Protein AF-A0A812SXD2-F1 (afdb_monomer)

InterPro domains:
  IPR020936 tRNA uridine(34) hydroxylase [PTHR43268] (45-146)
  IPR040503 tRNA uridine(34) hydroxylase, N-terminal [PF17773] (49-145)

pLDDT: mean 88.41, std 16.86, range [32.97, 98.62]

Sequence (146 aa):
MVAGWDVSLEESMRGMLPKMARSIAGKKLPPVPAGLARVTDEKGKPPTSIMLFYQYVEPAWTAKQHRRALSFVHDLGRKHGVTGRGRCSAEGLNCTLTGTAEGVRAFAQGLRDWDSLFDDTDFKITDGLDHHKKFKSLTIQKKEEL

Foldseek 3Di:
DDDDPPDPVVNVPPDDDVVPPDFQQLHQDDDDDPCQQVDADPVRHGWKKKKWWDAFDPPFADPVVQVVQLVQLQVLCVVLVKAFEWEGASGGITTIIMDHPVSLSSSLVSVCVVPVSSSRMGIDMDTDHHPVPHHPHHYYDYDNDD

Nearest PDB structures (foldseek):
  1yrx-assembly1_B  TM=7.649E-01  e=2.482E-03  Cereibacter sphaeroides 2.4.1
  8i98-assembly1_E  TM=7.287E-01  e=1.701E-03  Thermosynechococcus vestitus BP-1
  1x0p-assembly1_I  TM=7.270E-01  e=2.643E-03  Thermosynechococcus vestitus BP-1
  2kb2-assembly1_A  TM=5.975E-01  e=2.055E-03  Klebsiella pneumoniae subsp. pneumoniae MGH 78578
  2iyg-assembly1_B  TM=6.549E-01  e=1.749E-02  Cereibacter sphaeroides

Mean predicted aligned error: 6.84 Å

Radius of gyration: 16.68 Å; Cα contacts (8 Å, |Δi|>4): 247; chains: 1; bounding box: 38×24×62 Å

Organism: NCBI:txid1628268

Solvent-accessible surface area (backbone atoms only — not comparable to full-atom values): 8344 Å² total; per-residue (Å²): 139,89,87,87,86,85,71,60,74,74,64,67,68,71,64,88,58,69,93,73,71,63,85,37,44,78,48,77,77,81,77,72,67,85,68,52,92,76,44,54,53,99,84,69,42,54,43,20,18,41,38,37,41,62,40,81,40,85,78,57,42,51,76,68,52,33,52,50,48,54,51,48,54,53,53,41,24,61,75,35,62,32,16,22,44,32,31,35,18,38,48,32,43,32,38,46,35,20,17,43,58,65,22,48,49,51,39,54,48,52,44,28,77,71,40,67,76,43,36,63,31,44,71,48,71,48,71,77,38,60,48,86,76,45,48,92,52,67,45,73,40,83,39,86,59,113

Secondary structure (DSSP, 8-state):
------S-TTGGGSS--GGG----TTSPPPPPPTTGGG---TTSPPPEEEEEEEEE-SSPPPHHHHHHHHHHHHHHHHHTT-EEEEEEETTEEEEEEEE-HHHHHHHHHHHHHH-GGGGS---EEEEEE-GGGS-SSEEEEE-S--

Structure (mmCIF, N/CA/C/O backbone):
data_AF-A0A812SXD2-F1
#
_entry.id   AF-A0A812SXD2-F1
#
loop_
_atom_site.group_PDB
_atom_site.id
_atom_site.type_symbol
_atom_site.label_atom_id
_atom_site.label_alt_id
_atom_site.label_comp_id
_atom_site.label_asym_id
_atom_site.label_entity_id
_atom_site.label_seq_id
_atom_site.pdbx_PDB_ins_code
_atom_site.Cartn_x
_atom_site.Cartn_y
_atom_site.Cartn_z
_atom_site.occupancy
_atom_site.B_iso_or_equiv
_atom_site.auth_seq_id
_atom_site.auth_comp_id
_atom_site.auth_asym_id
_atom_site.auth_atom_id
_atom_site.pdbx_PDB_model_num
ATOM 1 N N . MET A 1 1 ? -0.013 -6.915 -43.513 1.00 32.97 1 MET A N 1
ATOM 2 C CA . MET A 1 1 ? 0.218 -5.468 -43.328 1.00 32.97 1 MET A CA 1
ATOM 3 C C . MET A 1 1 ? -0.137 -5.135 -41.893 1.00 32.97 1 MET A C 1
ATOM 5 O O . MET A 1 1 ? -1.310 -5.128 -41.552 1.00 32.97 1 MET A O 1
ATOM 9 N N . VAL A 1 2 ? 0.877 -5.021 -41.037 1.00 36.81 2 VAL A N 1
ATOM 10 C CA . VAL A 1 2 ? 0.731 -4.735 -39.605 1.00 36.81 2 VAL A CA 1
ATOM 11 C C . VAL A 1 2 ? 1.231 -3.310 -39.419 1.00 36.81 2 VAL A C 1
ATOM 13 O O . VAL A 1 2 ? 2.423 -3.071 -39.574 1.00 36.81 2 VAL A O 1
ATOM 16 N N . ALA A 1 3 ? 0.334 -2.362 -39.173 1.00 38.50 3 ALA A N 1
ATOM 17 C CA . ALA A 1 3 ? 0.707 -0.991 -38.849 1.00 38.50 3 ALA A CA 1
ATOM 18 C C . ALA A 1 3 ? -0.348 -0.417 -37.904 1.00 38.50 3 ALA A C 1
ATOM 20 O O . ALA A 1 3 ? -1.491 -0.184 -38.281 1.00 38.50 3 ALA A O 1
ATOM 21 N N . GLY A 1 4 ? 0.048 -0.284 -36.645 1.00 36.09 4 GLY A N 1
ATOM 22 C CA . GLY A 1 4 ? -0.762 0.238 -35.549 1.00 36.09 4 GLY A CA 1
ATOM 23 C C . GLY A 1 4 ? 0.055 0.308 -34.262 1.00 36.09 4 GLY A C 1
ATOM 24 O O . GLY A 1 4 ? -0.459 0.030 -33.187 1.00 36.09 4 GLY A O 1
ATOM 25 N N . TRP A 1 5 ? 1.353 0.583 -34.395 1.00 41.88 5 TRP A N 1
ATOM 26 C CA . TRP A 1 5 ? 2.243 0.951 -33.301 1.00 41.88 5 TRP A CA 1
ATOM 27 C C . TRP A 1 5 ? 2.645 2.389 -33.585 1.00 41.88 5 TRP A C 1
ATOM 29 O O . TRP A 1 5 ? 3.598 2.618 -34.320 1.00 41.88 5 TRP A O 1
ATOM 39 N N . ASP A 1 6 ? 1.851 3.338 -33.098 1.00 50.59 6 ASP A N 1
ATOM 40 C CA . ASP A 1 6 ? 2.142 4.759 -33.281 1.00 50.59 6 ASP A CA 1
ATOM 41 C C . ASP A 1 6 ? 1.727 5.567 -32.050 1.00 50.59 6 ASP A C 1
ATOM 43 O O . ASP A 1 6 ? 0.769 6.331 -32.056 1.00 50.59 6 ASP A O 1
ATOM 47 N N . VAL A 1 7 ? 2.416 5.282 -30.945 1.00 44.94 7 VAL A N 1
ATOM 48 C CA . VAL A 1 7 ? 2.880 6.288 -29.983 1.00 44.94 7 VAL A CA 1
ATOM 49 C C . VAL A 1 7 ? 4.193 5.722 -29.459 1.00 44.94 7 VAL A C 1
ATOM 51 O O . VAL A 1 7 ? 4.206 4.627 -28.887 1.00 44.94 7 VAL A O 1
ATOM 54 N N . SER A 1 8 ? 5.307 6.401 -29.715 1.00 47.97 8 SER A N 1
ATOM 55 C CA . SER A 1 8 ? 6.609 5.954 -29.230 1.00 47.97 8 SER A CA 1
ATOM 56 C C . SER A 1 8 ? 6.541 5.818 -27.705 1.00 47.97 8 SER A C 1
ATOM 58 O O . SER A 1 8 ? 6.032 6.687 -26.993 1.00 47.97 8 SER A O 1
ATOM 60 N N . LEU A 1 9 ? 7.023 4.693 -27.177 1.00 49.34 9 LEU A N 1
ATOM 61 C CA . LEU A 1 9 ? 7.132 4.471 -25.730 1.00 49.34 9 LEU A CA 1
ATOM 62 C C . LEU A 1 9 ? 7.861 5.639 -25.036 1.00 49.34 9 LEU A C 1
ATOM 64 O O . LEU A 1 9 ? 7.551 5.954 -23.890 1.00 49.34 9 LEU A O 1
ATOM 68 N N . GLU A 1 10 ? 8.740 6.332 -25.761 1.00 41.53 10 GLU A N 1
ATOM 69 C CA . GLU A 1 10 ? 9.451 7.536 -25.332 1.00 41.53 10 GLU A CA 1
ATOM 70 C C . GLU A 1 10 ? 8.530 8.747 -25.081 1.00 41.53 10 GLU A C 1
ATOM 72 O O . GLU A 1 10 ? 8.712 9.449 -24.086 1.00 41.53 10 GLU A O 1
ATOM 77 N N . GLU A 1 11 ? 7.489 8.978 -25.892 1.00 46.12 11 GLU A N 1
ATOM 78 C CA . GLU A 1 11 ? 6.503 10.041 -25.626 1.00 46.12 11 GLU A CA 1
ATOM 79 C C . GLU A 1 11 ? 5.595 9.709 -24.435 1.00 46.12 11 GLU A C 1
ATOM 81 O O . GLU A 1 11 ? 5.186 10.606 -23.694 1.00 46.12 11 GLU A O 1
ATOM 86 N N . SER A 1 12 ? 5.338 8.421 -24.179 1.00 50.50 12 SER A N 1
ATOM 87 C CA . SER A 1 12 ? 4.545 7.972 -23.023 1.00 50.50 12 SER A CA 1
ATOM 88 C C . SER A 1 12 ? 5.226 8.223 -21.670 1.00 50.50 12 SER A C 1
ATOM 90 O O . SER A 1 12 ? 4.568 8.186 -20.631 1.00 50.50 12 SER A O 1
ATOM 92 N N . MET A 1 13 ? 6.527 8.538 -21.677 1.00 49.44 13 MET A N 1
ATOM 93 C CA . MET A 1 13 ? 7.299 8.887 -20.483 1.00 49.44 13 MET A CA 1
ATOM 94 C C . MET A 1 13 ? 7.255 10.390 -20.149 1.00 49.44 13 MET A C 1
ATOM 96 O O . MET A 1 13 ? 7.758 10.801 -19.099 1.00 49.44 13 MET A O 1
ATOM 100 N N . ARG A 1 14 ? 6.618 11.233 -20.981 1.00 47.62 14 ARG A N 1
ATOM 101 C CA . ARG A 1 14 ? 6.388 12.663 -20.700 1.00 47.62 14 ARG A CA 1
ATOM 102 C C . ARG A 1 14 ? 5.097 12.884 -19.899 1.00 47.62 14 ARG A C 1
ATOM 104 O O . ARG A 1 14 ? 4.102 13.397 -20.398 1.00 47.62 14 ARG A O 1
ATOM 111 N N . GLY A 1 15 ? 5.149 12.573 -18.607 1.00 58.50 15 GLY A N 1
ATOM 112 C CA . GLY A 1 15 ? 4.161 13.041 -17.626 1.00 58.50 15 GLY A CA 1
ATOM 113 C C . GLY A 1 15 ? 2.817 12.295 -17.596 1.00 58.50 15 GLY A C 1
ATOM 114 O O . GLY A 1 15 ? 2.624 11.257 -18.220 1.00 58.50 15 GLY A O 1
ATOM 115 N N . MET A 1 16 ? 1.888 12.805 -16.776 1.00 55.28 16 MET A N 1
ATOM 116 C CA . MET A 1 16 ? 0.579 12.185 -16.532 1.00 55.28 16 MET A CA 1
ATOM 117 C C . MET A 1 16 ? -0.331 12.330 -17.759 1.00 55.28 16 MET A C 1
ATOM 119 O O . MET A 1 16 ? -0.604 13.446 -18.189 1.00 55.28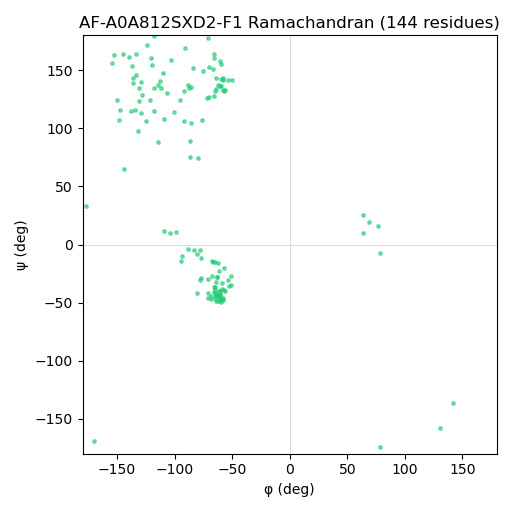 16 MET A O 1
ATOM 123 N N . LEU A 1 17 ? -0.872 11.218 -18.268 1.00 61.94 17 LEU A N 1
ATOM 124 C CA . LEU A 1 17 ? -1.911 11.207 -19.304 1.00 61.94 17 LEU A CA 1
ATOM 125 C C . LEU A 1 17 ? -3.310 11.193 -18.650 1.00 61.94 17 LEU A C 1
ATOM 127 O O . LEU A 1 17 ? -3.731 10.136 -18.174 1.00 61.94 17 LEU A O 1
ATOM 131 N N . PRO A 1 18 ? -4.086 12.299 -18.654 1.00 57.28 18 PRO A N 1
ATOM 132 C CA . PRO A 1 18 ? -5.342 12.389 -17.895 1.00 57.28 18 PRO A CA 1
ATOM 133 C C . PRO A 1 18 ? -6.383 11.328 -18.275 1.00 57.28 18 PRO A C 1
ATOM 135 O O . PRO A 1 18 ? -7.090 10.811 -17.418 1.00 57.28 18 PRO A O 1
ATOM 138 N N . LYS A 1 19 ? -6.432 10.919 -19.551 1.00 60.97 19 LYS A N 1
ATOM 139 C CA . LYS A 1 19 ? -7.335 9.856 -20.039 1.00 60.97 19 LYS A CA 1
ATOM 140 C C . LYS A 1 19 ? -7.102 8.486 -19.380 1.00 60.97 19 LYS A C 1
ATOM 142 O O . LYS A 1 19 ? -8.013 7.653 -19.378 1.00 60.97 19 LYS A O 1
ATOM 147 N N . MET A 1 20 ? -5.898 8.276 -18.843 1.00 65.06 20 MET A N 1
ATOM 148 C CA . MET A 1 20 ? -5.467 7.065 -18.141 1.00 65.06 20 MET A CA 1
ATOM 149 C C . MET A 1 20 ? -5.642 7.178 -16.620 1.00 65.06 20 MET A C 1
ATOM 151 O O . MET A 1 20 ? -5.625 6.160 -15.935 1.00 65.06 20 MET A O 1
ATOM 155 N N . ALA A 1 21 ? -5.863 8.386 -16.088 1.00 66.25 21 ALA A N 1
ATOM 156 C CA . ALA A 1 21 ? -6.153 8.625 -14.678 1.00 66.25 21 ALA A CA 1
ATOM 157 C C . ALA A 1 21 ? -7.633 8.322 -14.387 1.00 66.25 21 ALA A C 1
ATOM 159 O O . ALA A 1 21 ? -8.465 9.217 -14.254 1.00 66.25 21 ALA A O 1
ATOM 160 N N . ARG A 1 22 ? -7.980 7.033 -14.348 1.00 73.38 22 ARG A N 1
ATOM 161 C CA . ARG A 1 22 ? -9.334 6.559 -14.044 1.00 73.38 22 ARG A CA 1
ATOM 162 C C . ARG A 1 22 ? -9.344 5.852 -12.703 1.00 73.38 22 ARG A C 1
ATOM 164 O O . ARG A 1 22 ? -8.505 4.988 -12.475 1.00 73.38 22 ARG A O 1
ATOM 171 N N . SER A 1 23 ? -10.340 6.169 -11.879 1.00 83.94 23 SER A N 1
ATOM 172 C CA . SER A 1 23 ? -10.529 5.462 -10.616 1.00 83.94 23 SER A CA 1
ATOM 173 C C . SER A 1 23 ? -10.824 3.978 -10.848 1.00 83.94 23 SER A C 1
ATOM 175 O O . SER A 1 23 ? -11.632 3.615 -11.724 1.00 83.94 23 SER A O 1
ATOM 177 N N . ILE A 1 24 ? -10.181 3.143 -10.035 1.00 88.00 24 ILE A N 1
ATOM 178 C CA . ILE A 1 24 ? -10.324 1.683 -10.022 1.00 88.00 24 ILE A CA 1
ATOM 179 C C . ILE A 1 24 ? -11.064 1.148 -8.782 1.00 88.00 24 ILE A C 1
ATOM 181 O O . ILE A 1 24 ? -11.074 -0.066 -8.553 1.00 88.00 24 ILE A O 1
ATOM 185 N N . ALA A 1 25 ? -11.694 2.031 -8.003 1.00 89.38 25 ALA A N 1
ATOM 186 C CA . ALA A 1 25 ? -12.619 1.652 -6.937 1.00 89.38 25 ALA A CA 1
ATOM 187 C C . ALA A 1 25 ? -13.757 0.784 -7.507 1.00 89.38 25 ALA A C 1
ATOM 189 O O . ALA A 1 25 ? -14.297 1.084 -8.579 1.00 89.38 25 ALA A O 1
ATOM 190 N N . GLY A 1 26 ? -14.058 -0.334 -6.846 1.00 89.94 26 GLY A N 1
ATOM 191 C CA . GLY A 1 26 ? -15.057 -1.324 -7.261 1.00 89.94 26 GLY A CA 1
ATOM 192 C C . GLY A 1 26 ? -14.753 -2.041 -8.585 1.00 89.94 26 GLY A C 1
ATOM 193 O O . GLY A 1 26 ? -15.615 -2.723 -9.138 1.00 89.94 26 GLY A O 1
ATOM 194 N N . LYS A 1 27 ? -13.549 -1.880 -9.148 1.00 92.62 27 LYS A N 1
ATOM 195 C CA . LYS A 1 27 ? -13.153 -2.452 -10.446 1.00 92.62 27 LYS A CA 1
ATOM 196 C C . LYS A 1 27 ? -11.959 -3.377 -10.290 1.00 92.62 27 LYS A C 1
ATOM 198 O O . LYS A 1 27 ? -11.191 -3.274 -9.339 1.00 92.62 27 LYS A O 1
ATOM 203 N N . LYS A 1 28 ? -11.748 -4.251 -11.276 1.00 93.75 28 LYS A N 1
ATOM 204 C CA . LYS A 1 28 ? -10.523 -5.059 -11.358 1.00 93.75 28 LYS A CA 1
ATOM 205 C C . LYS A 1 28 ? -9.290 -4.154 -11.404 1.00 93.75 28 LYS A C 1
ATOM 207 O O . LYS A 1 28 ? -9.307 -3.119 -12.072 1.00 93.75 28 LYS A O 1
ATOM 212 N N . LEU A 1 29 ? -8.221 -4.579 -10.731 1.00 93.88 29 LEU A N 1
ATOM 213 C CA . LEU A 1 29 ? -6.912 -3.942 -10.856 1.00 93.88 29 LEU A CA 1
ATOM 214 C C . LEU A 1 29 ? -6.466 -3.966 -12.330 1.00 93.88 29 LEU A C 1
ATOM 216 O O . LEU A 1 29 ? -6.731 -4.953 -13.027 1.00 93.88 29 LEU A O 1
ATOM 220 N N . PRO A 1 30 ? -5.794 -2.911 -12.824 1.00 91.75 30 PRO A N 1
ATOM 221 C CA . PRO A 1 30 ? -5.278 -2.905 -14.186 1.00 91.75 30 PRO A CA 1
ATOM 222 C C . PRO A 1 30 ? -4.286 -4.065 -14.363 1.00 91.75 30 PRO A C 1
ATOM 224 O O . PRO A 1 30 ? -3.521 -4.350 -13.437 1.00 91.75 30 PRO A O 1
ATOM 227 N N . PRO A 1 31 ? -4.253 -4.745 -15.521 1.00 93.50 31 PRO A N 1
ATOM 228 C CA . PRO A 1 31 ? -3.286 -5.813 -15.755 1.00 93.50 31 PRO A CA 1
ATOM 229 C C . PRO A 1 31 ? -1.856 -5.259 -15.788 1.00 93.50 31 PRO A C 1
ATOM 231 O O . PRO A 1 31 ? -1.642 -4.052 -15.928 1.00 93.50 31 PRO A O 1
ATOM 234 N N . VAL A 1 32 ? -0.864 -6.140 -15.655 1.00 92.88 32 VAL A N 1
ATOM 235 C CA . VAL A 1 32 ? 0.540 -5.782 -15.909 1.00 92.88 32 VAL A CA 1
ATOM 236 C C . VAL A 1 32 ? 0.697 -5.423 -17.394 1.00 92.88 32 VAL A C 1
ATOM 238 O O . VAL A 1 32 ? 0.196 -6.174 -18.238 1.00 92.88 32 VAL A O 1
ATOM 241 N N . PRO A 1 33 ? 1.373 -4.312 -17.747 1.00 91.00 33 PRO A N 1
ATOM 242 C CA . PRO A 1 33 ? 1.619 -3.965 -19.141 1.00 91.00 33 PRO A CA 1
ATOM 243 C C . PRO A 1 33 ? 2.374 -5.073 -19.883 1.00 91.00 33 PRO A C 1
ATOM 245 O O . PRO A 1 33 ? 3.379 -5.604 -19.403 1.00 91.00 33 PRO A O 1
ATOM 248 N N . ALA A 1 34 ? 1.895 -5.420 -21.077 1.00 89.44 34 ALA A N 1
ATOM 249 C CA . ALA A 1 34 ? 2.507 -6.462 -21.890 1.00 89.44 34 ALA A CA 1
ATOM 250 C C . ALA A 1 34 ? 3.960 -6.105 -22.242 1.00 89.44 34 ALA A C 1
ATOM 252 O O . ALA A 1 34 ? 4.267 -4.976 -22.612 1.00 89.44 34 ALA A O 1
ATOM 253 N N . GLY A 1 35 ? 4.862 -7.082 -22.130 1.00 86.94 35 GLY A N 1
ATOM 254 C CA . GLY A 1 35 ? 6.277 -6.902 -22.464 1.00 86.94 35 GLY A CA 1
ATOM 255 C C . GLY A 1 35 ? 7.113 -6.181 -21.402 1.00 86.94 35 GLY A C 1
ATOM 256 O O . GLY A 1 35 ? 8.333 -6.209 -21.518 1.00 86.94 35 GLY A O 1
ATOM 257 N N . LEU A 1 36 ? 6.512 -5.634 -20.338 1.00 86.69 36 LEU A N 1
ATOM 258 C CA . LEU A 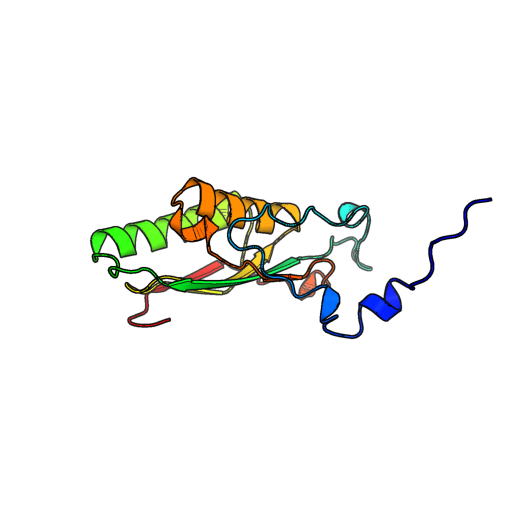1 36 ? 7.240 -4.922 -19.280 1.00 86.69 36 LEU A CA 1
ATOM 259 C C . LEU A 1 36 ? 8.324 -5.786 -18.618 1.00 86.69 36 LEU A C 1
ATOM 261 O O . LEU A 1 36 ? 9.430 -5.316 -18.379 1.00 86.69 36 LEU A O 1
ATOM 265 N N . ALA A 1 37 ? 8.037 -7.071 -18.395 1.00 77.75 37 ALA A N 1
ATOM 266 C CA . ALA A 1 37 ? 8.989 -8.025 -17.823 1.00 77.75 37 ALA A CA 1
ATOM 267 C C . ALA A 1 37 ? 10.221 -8.297 -18.713 1.00 77.75 37 ALA A C 1
ATOM 269 O O . ALA A 1 37 ? 11.193 -8.880 -18.243 1.00 77.75 37 ALA A O 1
ATOM 270 N N . ARG A 1 38 ? 10.180 -7.911 -19.997 1.00 85.19 38 ARG A N 1
ATOM 271 C CA . ARG A 1 38 ? 11.297 -8.062 -20.946 1.00 85.19 38 ARG A CA 1
ATOM 272 C C . ARG A 1 38 ? 12.181 -6.818 -21.020 1.00 85.19 38 ARG A C 1
ATOM 274 O O . ARG A 1 38 ? 13.222 -6.865 -21.664 1.00 85.19 38 ARG A O 1
ATOM 281 N N . VAL A 1 39 ? 11.758 -5.715 -20.405 1.00 87.81 39 VAL A N 1
ATOM 282 C CA . VAL A 1 39 ? 12.515 -4.465 -20.360 1.00 87.81 39 VAL A CA 1
ATOM 283 C C . VAL A 1 39 ? 13.484 -4.526 -19.184 1.00 87.81 39 VAL A C 1
ATOM 285 O O . VAL A 1 39 ? 13.106 -4.918 -18.081 1.00 87.81 39 VAL A O 1
ATOM 288 N N . THR A 1 40 ? 14.728 -4.116 -19.407 1.00 91.31 40 THR A N 1
ATOM 289 C CA . THR A 1 40 ? 15.722 -3.924 -18.348 1.00 91.31 40 THR A CA 1
ATOM 290 C C . THR A 1 40 ? 16.500 -2.640 -18.582 1.00 91.31 40 THR A C 1
ATOM 292 O O . THR A 1 40 ? 16.647 -2.210 -19.724 1.00 91.31 40 THR A O 1
ATOM 295 N N . ASP A 1 41 ? 17.028 -2.050 -17.512 1.00 86.69 41 ASP A N 1
ATOM 296 C CA . ASP A 1 41 ? 18.015 -0.977 -17.630 1.00 86.69 41 ASP A CA 1
ATOM 297 C C . ASP A 1 41 ? 19.378 -1.499 -18.136 1.00 86.69 41 ASP A C 1
ATOM 299 O O . ASP A 1 41 ? 19.581 -2.702 -18.329 1.00 86.69 41 ASP A O 1
ATOM 303 N N . GLU A 1 42 ? 20.340 -0.591 -18.316 1.00 88.12 42 GLU A N 1
ATOM 304 C CA . GLU A 1 42 ? 21.716 -0.892 -18.753 1.00 88.12 42 GLU A CA 1
ATOM 305 C C . GLU A 1 42 ? 22.451 -1.896 -17.845 1.00 88.12 42 GLU A C 1
ATOM 307 O O . GLU A 1 42 ? 23.430 -2.517 -18.254 1.00 88.12 42 GLU A O 1
ATOM 312 N N . LYS A 1 43 ? 21.991 -2.069 -16.599 1.00 89.69 43 LYS A N 1
ATOM 313 C CA . LYS A 1 43 ? 22.553 -2.994 -15.604 1.00 89.69 43 LYS A CA 1
ATOM 314 C C . LYS A 1 43 ? 21.770 -4.307 -15.530 1.00 89.69 43 LYS A C 1
ATOM 316 O O . LYS A 1 43 ? 21.970 -5.084 -14.591 1.00 89.69 43 LYS A O 1
ATOM 321 N N . GLY A 1 44 ? 20.863 -4.549 -16.477 1.00 91.50 44 GLY A N 1
ATOM 322 C CA . GLY A 1 44 ? 20.023 -5.741 -16.528 1.00 91.50 44 GLY A CA 1
ATOM 323 C C . GLY A 1 44 ? 18.981 -5.800 -15.409 1.00 91.50 44 GLY A C 1
ATOM 324 O O . GLY A 1 44 ? 18.499 -6.884 -15.079 1.00 91.50 44 GLY A O 1
ATOM 325 N N . LYS A 1 45 ? 18.649 -4.673 -14.764 1.00 90.94 45 LYS A N 1
ATOM 326 C CA . LYS A 1 45 ? 17.627 -4.644 -13.713 1.00 90.94 45 LYS A CA 1
ATOM 327 C C . LYS A 1 45 ? 16.244 -4.414 -14.314 1.00 90.94 45 LYS A C 1
ATOM 329 O O . LYS A 1 45 ? 16.097 -3.548 -15.175 1.00 90.94 45 LYS A O 1
ATOM 334 N N . PRO A 1 46 ? 15.214 -5.139 -13.843 1.00 91.25 46 PRO A N 1
ATOM 335 C CA . PRO A 1 46 ? 13.857 -4.924 -14.317 1.00 91.25 46 PRO A CA 1
ATOM 336 C C . PRO A 1 46 ? 13.314 -3.578 -13.810 1.00 91.25 46 PRO A C 1
ATOM 338 O O . PRO A 1 46 ? 13.709 -3.130 -12.719 1.00 91.25 46 PRO A O 1
ATOM 341 N N . PRO A 1 47 ? 12.375 -2.960 -14.547 1.00 93.00 47 PRO A N 1
ATOM 342 C CA . PRO A 1 47 ? 11.690 -1.757 -14.105 1.00 93.00 47 PRO A CA 1
ATOM 343 C C . PRO A 1 47 ? 10.929 -2.005 -12.800 1.00 93.00 47 PRO A C 1
ATOM 345 O O . PRO A 1 47 ? 10.523 -3.124 -12.475 1.00 93.00 47 PRO A O 1
ATOM 348 N N . THR A 1 48 ? 10.710 -0.933 -12.048 1.00 95.75 48 THR A N 1
ATOM 349 C CA . THR A 1 48 ? 9.855 -0.937 -10.862 1.00 95.75 48 THR A CA 1
ATOM 350 C C . THR A 1 48 ? 8.510 -0.298 -11.182 1.00 95.75 48 THR A C 1
ATOM 352 O O . THR A 1 48 ? 8.354 0.479 -12.121 1.00 95.75 48 THR A O 1
ATOM 355 N N . SER A 1 49 ? 7.515 -0.619 -10.369 1.00 96.62 49 SER A N 1
ATOM 356 C CA . SER A 1 49 ? 6.237 0.087 -10.321 1.00 96.62 49 SER A CA 1
ATOM 357 C C . SER A 1 49 ? 6.145 0.860 -9.016 1.00 96.62 49 SER A C 1
ATOM 359 O O . SER A 1 49 ? 6.696 0.419 -8.002 1.00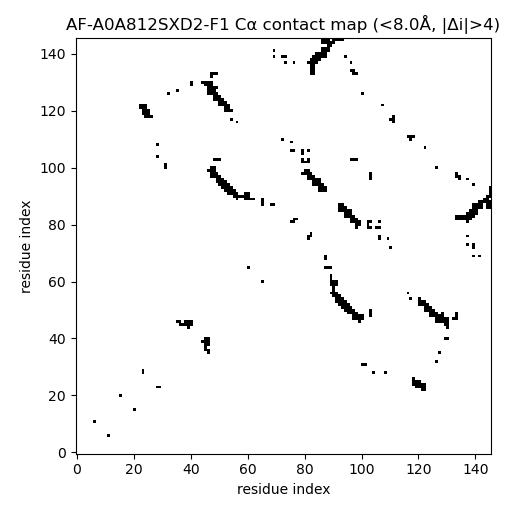 96.62 49 SER A O 1
ATOM 361 N N . ILE A 1 50 ? 5.465 2.002 -9.040 1.00 97.62 50 ILE A N 1
ATOM 362 C CA . ILE A 1 50 ? 5.075 2.757 -7.848 1.00 97.62 50 ILE A CA 1
ATOM 363 C C . ILE A 1 50 ? 3.555 2.711 -7.714 1.00 97.62 50 ILE A C 1
ATOM 365 O O . ILE A 1 50 ? 2.837 2.782 -8.707 1.00 97.62 50 ILE A O 1
ATOM 369 N N . MET A 1 51 ? 3.073 2.581 -6.486 1.00 97.94 51 MET A N 1
ATOM 370 C CA . MET A 1 51 ? 1.663 2.577 -6.138 1.00 97.94 51 MET A CA 1
ATOM 371 C C . MET A 1 51 ? 1.407 3.594 -5.034 1.00 97.94 51 MET A C 1
ATOM 373 O O . MET A 1 51 ? 2.073 3.568 -3.999 1.00 97.94 51 MET A O 1
ATOM 377 N N . LEU A 1 52 ? 0.431 4.467 -5.249 1.00 97.44 52 LEU A N 1
ATOM 378 C CA . LEU A 1 52 ? -0.035 5.439 -4.270 1.00 97.44 52 LEU A CA 1
ATOM 379 C C . LEU A 1 52 ? -1.497 5.154 -3.947 1.00 97.44 52 LEU A C 1
ATOM 381 O O . LEU A 1 52 ? -2.294 4.949 -4.862 1.00 97.44 52 LEU A O 1
ATOM 385 N N . PHE A 1 53 ? -1.854 5.160 -2.667 1.00 98.06 53 PHE A N 1
ATOM 386 C CA . PHE A 1 53 ? -3.249 5.052 -2.256 1.00 98.06 53 PHE A CA 1
ATOM 387 C C . PHE A 1 53 ? -3.498 5.678 -0.887 1.00 98.06 53 PHE A C 1
ATOM 389 O O . PHE A 1 53 ? -2.599 5.767 -0.047 1.00 98.06 53 PHE A O 1
ATOM 396 N N . TYR A 1 54 ? -4.754 6.061 -0.690 1.00 97.06 54 TYR A N 1
ATOM 397 C CA . TYR A 1 54 ? -5.324 6.520 0.566 1.00 97.06 54 TYR A CA 1
ATOM 398 C C . TYR A 1 54 ? -6.618 5.739 0.777 1.00 97.06 54 TYR A C 1
ATOM 400 O O . TYR A 1 54 ? -7.400 5.607 -0.163 1.00 97.06 54 TYR A O 1
ATOM 408 N N . GLN A 1 55 ? -6.839 5.229 1.983 1.00 97.56 55 GLN A N 1
ATOM 409 C CA . GLN A 1 55 ? -8.089 4.592 2.371 1.00 97.56 55 GLN A CA 1
ATOM 410 C C . GLN A 1 55 ? -8.448 5.047 3.776 1.00 97.56 55 GLN A C 1
ATOM 412 O O . GLN A 1 55 ? -7.732 4.726 4.724 1.00 97.56 55 GLN A O 1
ATOM 417 N N . TYR A 1 56 ? -9.558 5.769 3.883 1.00 97.00 56 TYR A N 1
ATOM 418 C CA . TYR A 1 56 ? -10.166 6.090 5.166 1.00 97.00 56 TYR A CA 1
ATOM 419 C C . TYR A 1 56 ? -11.055 4.936 5.638 1.00 97.00 56 TYR A C 1
ATOM 421 O O . TYR A 1 56 ? -11.598 4.182 4.829 1.00 97.00 56 TYR A O 1
ATOM 429 N N . VAL A 1 57 ? -11.201 4.803 6.947 1.00 96.56 57 VAL A N 1
ATOM 430 C CA . VAL A 1 57 ? -12.014 3.787 7.612 1.00 96.56 57 VAL A CA 1
ATOM 431 C C . VAL A 1 57 ? -13.049 4.505 8.470 1.00 96.56 57 VAL A C 1
ATOM 433 O O . VAL A 1 57 ? -12.680 5.285 9.346 1.00 96.56 57 VAL A O 1
ATOM 436 N N . GLU A 1 58 ? -14.328 4.202 8.249 1.00 93.25 58 GLU A N 1
ATOM 437 C CA . GLU A 1 58 ? -15.441 4.686 9.068 1.00 93.25 58 GLU A CA 1
ATOM 438 C C . GLU A 1 58 ? -16.345 3.500 9.462 1.00 93.25 58 GLU A C 1
ATOM 440 O O . GLU A 1 58 ? -16.820 2.788 8.572 1.00 93.25 58 GLU A O 1
ATOM 445 N N . PRO A 1 59 ? -16.584 3.254 10.766 1.00 95.06 59 PRO A N 1
ATOM 446 C CA . PRO A 1 59 ? -15.988 3.934 11.921 1.00 95.06 59 PRO A CA 1
ATOM 447 C C . PRO A 1 59 ? -14.489 3.670 12.060 1.00 95.06 59 PRO A C 1
ATOM 449 O O . PRO A 1 59 ? -13.999 2.602 11.686 1.00 95.06 59 PRO A O 1
ATOM 452 N N . ALA A 1 60 ? -13.771 4.633 12.646 1.00 97.12 60 ALA A N 1
ATOM 453 C CA . ALA A 1 60 ? -12.342 4.507 12.915 1.00 97.12 60 ALA A CA 1
ATOM 454 C C . ALA A 1 60 ? -12.013 3.189 13.638 1.00 97.12 60 ALA A C 1
ATOM 456 O O . ALA A 1 60 ? -12.733 2.729 14.532 1.00 97.12 60 ALA A O 1
ATOM 457 N N . TRP A 1 61 ? -10.887 2.580 13.272 1.00 97.62 61 TRP A N 1
ATOM 458 C CA . TRP A 1 61 ? -10.434 1.342 13.884 1.00 97.62 61 TRP A CA 1
ATOM 459 C C . TRP A 1 61 ? -10.213 1.505 15.387 1.00 97.62 61 TRP A C 1
ATOM 461 O O . TRP A 1 61 ? -9.533 2.415 15.861 1.00 97.62 61 TRP A O 1
ATOM 471 N N . THR A 1 62 ? -10.665 0.515 16.152 1.00 97.44 62 THR A N 1
ATOM 472 C CA . THR A 1 62 ? -10.221 0.339 17.538 1.00 97.44 62 THR A CA 1
ATOM 473 C C . THR A 1 62 ? -8.705 0.119 17.589 1.00 97.44 62 THR A C 1
ATOM 475 O O . THR A 1 62 ? -8.099 -0.399 16.648 1.00 97.44 62 THR A O 1
ATOM 478 N N . ALA A 1 63 ? -8.073 0.378 18.737 1.00 96.06 63 ALA A N 1
ATOM 479 C CA . ALA A 1 63 ? -6.636 0.133 18.919 1.00 96.06 63 ALA A CA 1
ATOM 480 C C . ALA A 1 63 ? -6.203 -1.310 18.566 1.00 96.06 63 ALA A C 1
ATOM 482 O O . ALA A 1 63 ? -5.078 -1.540 18.115 1.00 96.06 63 ALA A O 1
ATOM 483 N N . LYS A 1 64 ? -7.091 -2.300 18.752 1.00 96.94 64 LYS A N 1
ATOM 484 C CA . LYS A 1 64 ? -6.839 -3.696 18.364 1.00 96.94 64 LYS A CA 1
ATOM 485 C C . LYS A 1 64 ? -6.858 -3.874 16.843 1.00 96.94 64 LYS A C 1
ATOM 487 O O . LYS A 1 64 ? -5.954 -4.522 16.316 1.00 96.94 64 LYS A O 1
ATOM 492 N N . GLN A 1 65 ? -7.851 -3.312 16.153 1.00 97.56 65 GLN A N 1
ATOM 493 C CA . GLN A 1 65 ? -7.935 -3.342 14.688 1.00 97.56 65 GLN A CA 1
ATOM 494 C C . GLN A 1 65 ? -6.761 -2.594 14.054 1.00 97.56 65 GLN A C 1
ATOM 496 O O . GLN A 1 65 ? -6.110 -3.150 13.178 1.00 97.56 65 GLN A O 1
ATOM 501 N N . HIS A 1 66 ? -6.403 -1.417 14.573 1.00 97.00 66 HIS A N 1
ATOM 502 C CA . HIS A 1 66 ? -5.258 -0.635 14.102 1.00 97.00 66 HIS A CA 1
ATOM 503 C C . HIS A 1 66 ? -3.941 -1.417 14.180 1.00 97.00 66 HIS A C 1
ATOM 505 O O . HIS A 1 66 ? -3.204 -1.498 13.198 1.00 97.00 66 HIS A O 1
ATOM 511 N N . ARG A 1 67 ? -3.653 -2.077 15.314 1.00 96.62 67 ARG A N 1
ATOM 512 C CA . ARG A 1 67 ? -2.465 -2.947 15.424 1.00 96.62 67 ARG A CA 1
ATOM 513 C C . ARG A 1 67 ? -2.496 -4.108 14.430 1.00 96.62 67 ARG A C 1
ATOM 515 O O . ARG A 1 67 ? -1.455 -4.441 13.866 1.00 96.62 67 ARG A O 1
ATOM 522 N N . ARG A 1 68 ? -3.667 -4.723 14.221 1.00 97.69 68 ARG A N 1
ATOM 523 C CA . ARG A 1 68 ? -3.840 -5.811 13.246 1.00 97.69 68 ARG A CA 1
ATOM 524 C C . ARG A 1 68 ? -3.584 -5.314 11.825 1.00 97.69 68 ARG A C 1
ATOM 526 O O . ARG A 1 68 ? -2.853 -5.980 11.102 1.00 97.69 68 ARG A O 1
ATOM 533 N N . ALA A 1 69 ? -4.119 -4.150 11.465 1.00 97.56 69 ALA A N 1
ATOM 534 C CA . ALA A 1 69 ? -3.900 -3.512 10.173 1.00 97.56 69 ALA A CA 1
ATOM 535 C C . ALA A 1 69 ? -2.415 -3.227 9.938 1.00 97.56 69 ALA A C 1
ATOM 537 O O . ALA A 1 69 ? -1.859 -3.647 8.928 1.00 97.56 69 ALA A O 1
ATOM 538 N N . LEU A 1 70 ? -1.740 -2.605 10.909 1.00 97.31 70 LEU A N 1
ATOM 539 C CA . LEU A 1 70 ? -0.313 -2.310 10.809 1.00 97.31 70 LEU A CA 1
ATOM 540 C C . LEU A 1 70 ? 0.518 -3.584 10.595 1.00 97.31 70 LEU A C 1
ATOM 542 O O . LEU A 1 70 ? 1.374 -3.604 9.712 1.00 97.31 70 LEU A O 1
ATOM 546 N N . SER A 1 71 ? 0.260 -4.649 11.365 1.00 97.81 71 SER A N 1
ATOM 547 C CA . SER A 1 71 ? 0.954 -5.933 11.175 1.00 97.81 71 SER A CA 1
ATOM 548 C C . SER A 1 71 ? 0.672 -6.524 9.798 1.00 97.81 71 SER A C 1
ATOM 550 O O . SER A 1 71 ? 1.609 -6.883 9.090 1.00 97.81 71 SER A O 1
ATOM 552 N N . PHE A 1 72 ? -0.602 -6.568 9.401 1.00 98.38 72 PHE A N 1
ATOM 553 C CA . PHE A 1 72 ? -1.031 -7.151 8.136 1.00 98.38 72 PHE A CA 1
ATOM 554 C C . PHE A 1 72 ? -0.376 -6.463 6.936 1.00 98.38 72 PHE A C 1
ATOM 556 O O . PHE A 1 72 ? 0.181 -7.134 6.073 1.00 98.38 72 PHE A O 1
ATOM 563 N N . VAL A 1 73 ? -0.363 -5.129 6.905 1.00 97.88 73 VAL A N 1
ATOM 564 C CA . VAL A 1 73 ? 0.263 -4.349 5.824 1.00 97.88 73 VAL A CA 1
ATOM 565 C C . VAL A 1 73 ? 1.767 -4.636 5.736 1.00 97.88 73 VAL A C 1
ATOM 567 O O . VAL A 1 73 ? 2.314 -4.774 4.640 1.00 97.88 73 VAL A O 1
ATOM 570 N N . HIS A 1 74 ? 2.444 -4.767 6.881 1.00 98.19 74 HIS A N 1
ATOM 571 C CA . HIS A 1 74 ? 3.859 -5.143 6.936 1.00 98.19 74 HIS A CA 1
ATOM 572 C C . HIS A 1 74 ? 4.107 -6.565 6.414 1.00 98.19 74 HIS A C 1
ATOM 574 O O . HIS A 1 74 ? 5.023 -6.773 5.616 1.00 98.19 74 HIS A O 1
ATOM 580 N N . ASP A 1 75 ? 3.297 -7.536 6.839 1.00 98.44 75 ASP A N 1
ATOM 581 C CA . ASP A 1 75 ? 3.370 -8.929 6.384 1.00 98.44 75 ASP A CA 1
ATOM 582 C C . ASP A 1 75 ? 3.112 -9.048 4.880 1.00 98.44 75 ASP A C 1
ATOM 584 O O . ASP A 1 75 ? 3.867 -9.708 4.163 1.00 98.44 75 ASP A O 1
ATOM 588 N N . LEU A 1 76 ? 2.091 -8.351 4.384 1.00 98.50 76 LEU A N 1
ATOM 589 C CA . LEU A 1 76 ? 1.718 -8.342 2.977 1.00 98.50 76 LEU A CA 1
ATOM 590 C C . LEU A 1 76 ? 2.808 -7.711 2.107 1.00 98.50 76 LEU A C 1
ATOM 592 O O . LEU A 1 76 ? 3.153 -8.244 1.050 1.00 98.50 76 LEU A O 1
ATOM 596 N N . GLY A 1 77 ? 3.407 -6.614 2.579 1.00 98.31 77 GLY A N 1
ATOM 597 C CA . GLY A 1 77 ? 4.534 -5.978 1.908 1.00 98.31 77 GLY A CA 1
ATOM 598 C C . GLY A 1 77 ? 5.736 -6.915 1.784 1.00 98.31 77 GLY A C 1
ATOM 599 O O . GLY A 1 77 ? 6.279 -7.074 0.691 1.00 98.31 77 GLY A O 1
ATOM 600 N N . ARG A 1 78 ? 6.097 -7.619 2.868 1.00 98.12 78 ARG A N 1
ATOM 601 C CA . ARG A 1 78 ? 7.150 -8.650 2.839 1.00 98.12 78 ARG A CA 1
ATOM 602 C C . ARG A 1 78 ? 6.815 -9.787 1.876 1.00 98.12 78 ARG A C 1
ATOM 604 O O . ARG A 1 78 ? 7.656 -10.140 1.053 1.00 98.12 78 ARG A O 1
ATOM 611 N N . LYS A 1 79 ? 5.593 -10.322 1.948 1.00 98.50 79 LYS A N 1
ATOM 612 C CA . LYS A 1 79 ? 5.121 -11.440 1.117 1.00 98.50 79 LYS A CA 1
ATOM 613 C C . LYS A 1 79 ? 5.259 -11.155 -0.380 1.00 98.50 79 LYS A C 1
ATOM 615 O O . LYS A 1 79 ? 5.636 -12.048 -1.131 1.00 98.50 79 LYS A O 1
ATOM 620 N N . HIS A 1 80 ? 4.974 -9.926 -0.807 1.00 98.50 80 HIS A N 1
ATOM 621 C CA . HIS A 1 80 ? 4.975 -9.542 -2.223 1.00 98.50 80 HIS A CA 1
ATOM 622 C C . HIS A 1 80 ? 6.203 -8.725 -2.653 1.00 98.50 80 HIS A C 1
ATOM 624 O O . HIS A 1 80 ? 6.232 -8.192 -3.761 1.00 98.50 80 HIS A O 1
ATOM 630 N N . GLY A 1 81 ? 7.227 -8.614 -1.798 1.00 97.81 81 GLY A N 1
ATOM 631 C CA . GLY A 1 81 ? 8.451 -7.867 -2.109 1.00 97.81 81 GLY A CA 1
ATOM 632 C C . GLY A 1 81 ? 8.221 -6.366 -2.327 1.00 97.81 81 GLY A C 1
ATOM 633 O O . GLY A 1 81 ? 8.995 -5.714 -3.037 1.00 97.81 81 GLY A O 1
ATOM 634 N N . VAL A 1 82 ? 7.155 -5.823 -1.734 1.00 98.50 82 VAL A N 1
ATOM 635 C CA . VAL A 1 82 ? 6.780 -4.413 -1.809 1.00 98.50 82 VAL A CA 1
ATOM 636 C C . VAL A 1 82 ? 7.489 -3.631 -0.703 1.00 98.50 82 VAL A C 1
ATOM 638 O O . VAL A 1 82 ? 7.560 -4.026 0.458 1.00 98.50 82 VAL A O 1
ATOM 641 N N . THR A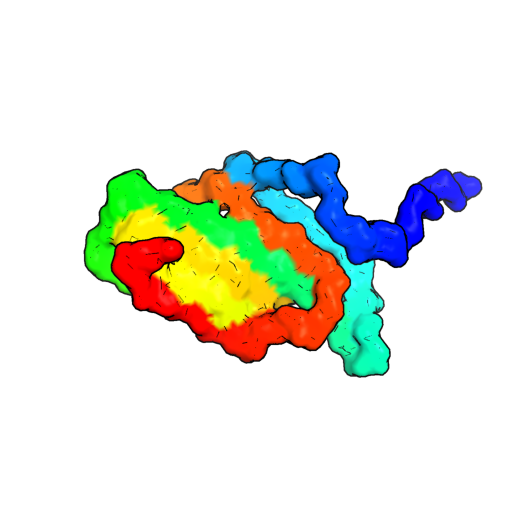 1 83 ? 8.033 -2.490 -1.095 1.00 98.62 83 THR A N 1
ATOM 642 C CA . THR A 1 83 ? 8.819 -1.557 -0.278 1.00 98.62 83 THR A CA 1
ATOM 643 C C . THR A 1 83 ? 8.170 -0.182 -0.334 1.00 98.62 83 THR A C 1
ATOM 645 O O . THR A 1 83 ? 7.249 0.024 -1.114 1.00 98.62 83 THR A O 1
ATOM 648 N N . GLY A 1 84 ? 8.620 0.776 0.467 1.00 98.12 84 GLY A N 1
ATOM 649 C CA . GLY A 1 84 ? 8.114 2.143 0.428 1.00 98.12 84 GLY A CA 1
ATOM 650 C C . GLY A 1 84 ? 7.747 2.682 1.790 1.00 98.12 84 GLY A C 1
ATOM 651 O O . GLY A 1 84 ? 8.269 2.247 2.814 1.00 98.12 84 GLY A O 1
ATOM 652 N N . ARG A 1 85 ? 6.888 3.694 1.790 1.00 98.12 85 ARG A N 1
ATOM 653 C CA . ARG A 1 85 ? 6.546 4.468 2.978 1.00 98.12 85 ARG A CA 1
ATOM 654 C C . ARG A 1 85 ? 5.040 4.541 3.117 1.00 98.12 85 ARG A C 1
ATOM 656 O O . ARG A 1 85 ? 4.343 4.745 2.128 1.00 98.12 85 ARG A O 1
ATOM 663 N N . GLY A 1 86 ? 4.553 4.426 4.340 1.00 97.56 86 GLY A N 1
ATOM 664 C CA . GLY A 1 86 ? 3.147 4.639 4.626 1.00 97.56 86 GLY A CA 1
ATOM 665 C C . GLY A 1 86 ? 2.900 5.099 6.048 1.00 97.56 86 GLY A C 1
ATOM 666 O O . GLY A 1 86 ? 3.762 4.984 6.924 1.00 97.56 86 GLY A O 1
ATOM 667 N N . ARG A 1 87 ? 1.706 5.629 6.259 1.00 98.25 87 ARG A N 1
ATOM 668 C CA . ARG A 1 87 ? 1.139 5.987 7.550 1.00 98.25 87 ARG A CA 1
ATOM 669 C C . ARG A 1 87 ? -0.051 5.078 7.797 1.00 98.25 87 ARG A C 1
ATOM 671 O O . ARG A 1 87 ? -0.833 4.802 6.890 1.00 98.25 87 ARG A O 1
ATOM 678 N N . CYS A 1 88 ? -0.142 4.596 9.024 1.00 98.06 88 CYS A N 1
ATOM 679 C CA . CYS A 1 88 ? -1.267 3.827 9.510 1.00 98.06 88 CYS A CA 1
ATOM 680 C C . CYS A 1 88 ? -1.722 4.466 10.814 1.00 98.06 88 CYS A C 1
ATOM 682 O O . CYS A 1 88 ? -0.996 4.436 11.814 1.00 98.06 88 CYS A O 1
ATOM 684 N N . SER A 1 89 ? -2.916 5.033 10.796 1.00 97.12 89 SER A N 1
ATOM 685 C CA . SER A 1 89 ? -3.604 5.607 11.951 1.00 97.12 89 SER A CA 1
ATOM 686 C C . SER A 1 89 ? -4.910 4.846 12.190 1.00 97.12 89 SER A C 1
ATOM 688 O O . SER A 1 89 ? -5.222 3.890 11.475 1.00 97.12 89 SER A O 1
ATOM 690 N N . ALA A 1 90 ? -5.664 5.228 13.221 1.00 96.56 90 ALA A N 1
ATOM 691 C CA . ALA A 1 90 ? -6.977 4.636 13.470 1.00 96.56 90 ALA A CA 1
ATOM 692 C C . ALA A 1 90 ? -7.974 4.923 12.328 1.00 96.56 90 ALA A C 1
ATOM 694 O O . ALA A 1 90 ? -8.856 4.111 12.074 1.00 96.56 90 ALA A O 1
ATOM 695 N N . GLU A 1 91 ? -7.806 6.036 11.613 1.00 96.88 91 GLU A N 1
ATOM 696 C CA . GLU A 1 91 ? -8.665 6.436 10.491 1.00 96.88 91 GLU A CA 1
ATOM 697 C C . GLU A 1 91 ? -8.286 5.781 9.153 1.00 96.88 91 GLU A C 1
ATOM 699 O O . GLU A 1 91 ? -9.010 5.970 8.185 1.00 96.88 91 GLU A O 1
ATOM 704 N N . GLY A 1 92 ? -7.193 5.006 9.069 1.00 97.75 92 GLY A N 1
ATOM 705 C CA . GLY A 1 92 ? -6.919 4.169 7.897 1.00 97.75 92 GLY A CA 1
ATOM 706 C C . GLY A 1 92 ? -5.460 4.080 7.454 1.00 97.75 92 GLY A C 1
ATOM 707 O O . GLY A 1 92 ? -4.552 3.863 8.267 1.00 97.75 92 GLY A O 1
ATOM 708 N N . LEU A 1 93 ? -5.234 4.174 6.136 1.00 98.12 93 LEU A N 1
ATOM 709 C CA . LEU A 1 93 ? -3.929 4.005 5.488 1.00 98.12 93 LEU A CA 1
ATOM 710 C C . LEU A 1 93 ? -3.653 5.064 4.415 1.00 98.12 93 LEU A C 1
ATOM 712 O O . LEU A 1 93 ? -4.498 5.358 3.576 1.00 98.12 93 LEU A O 1
ATOM 716 N N . ASN A 1 94 ? -2.413 5.549 4.383 1.00 98.44 94 ASN A N 1
ATOM 717 C CA . ASN A 1 94 ? -1.859 6.394 3.326 1.00 98.44 94 ASN A CA 1
ATOM 718 C C . ASN A 1 94 ? -0.478 5.853 2.970 1.00 98.44 94 ASN A C 1
ATOM 720 O O . ASN A 1 94 ? 0.426 5.859 3.809 1.00 98.44 94 ASN A O 1
ATOM 724 N N . CYS A 1 95 ? -0.303 5.372 1.744 1.00 98.50 95 CYS A N 1
ATOM 725 C CA . CYS A 1 95 ? 0.912 4.679 1.347 1.00 98.50 95 CYS A CA 1
ATOM 726 C C . CYS A 1 95 ? 1.414 5.126 -0.027 1.00 98.50 95 CYS A C 1
ATOM 728 O O . CYS A 1 95 ? 0.656 5.332 -0.971 1.00 98.50 95 CYS A O 1
ATOM 730 N N . THR A 1 96 ? 2.739 5.190 -0.144 1.00 98.44 96 THR A N 1
ATOM 731 C CA . THR A 1 96 ? 3.487 5.268 -1.400 1.00 98.44 96 THR A CA 1
ATOM 732 C C . THR A 1 96 ? 4.492 4.124 -1.425 1.00 98.44 96 THR A C 1
ATOM 734 O O . THR A 1 96 ? 5.498 4.139 -0.708 1.00 98.44 96 THR A O 1
ATOM 737 N N . LEU A 1 97 ? 4.203 3.114 -2.237 1.00 98.62 97 LEU A N 1
ATOM 738 C CA . LEU A 1 97 ? 4.902 1.836 -2.261 1.00 98.62 97 LEU A CA 1
ATOM 739 C C . LEU A 1 97 ? 5.530 1.563 -3.626 1.00 98.62 97 LEU A C 1
ATOM 741 O O . LEU A 1 97 ? 5.055 2.054 -4.640 1.00 98.62 97 LEU A O 1
ATOM 745 N N . THR A 1 98 ? 6.583 0.755 -3.663 1.00 98.56 98 THR A N 1
ATOM 746 C CA . THR A 1 98 ? 7.241 0.290 -4.887 1.00 98.56 98 THR A CA 1
ATOM 747 C C . THR A 1 98 ? 7.506 -1.207 -4.853 1.00 98.56 98 THR A C 1
ATOM 749 O O . THR A 1 98 ? 7.856 -1.763 -3.811 1.00 98.56 98 THR A O 1
ATOM 752 N N . GLY A 1 99 ? 7.426 -1.852 -6.009 1.00 97.88 99 GLY A N 1
ATOM 753 C CA . GLY A 1 99 ? 7.698 -3.276 -6.189 1.00 97.88 99 GLY A CA 1
ATOM 754 C C . GLY A 1 99 ? 7.745 -3.639 -7.668 1.00 97.88 99 GLY A C 1
ATOM 755 O O . GLY A 1 99 ? 7.742 -2.755 -8.525 1.00 97.88 99 GLY A O 1
ATOM 756 N N . THR A 1 100 ? 7.770 -4.933 -7.979 1.00 96.50 100 THR A N 1
ATOM 757 C CA . THR A 1 100 ? 7.481 -5.375 -9.351 1.00 96.50 100 THR A CA 1
ATOM 758 C C . THR A 1 100 ? 6.026 -5.058 -9.700 1.00 96.50 100 THR A C 1
ATOM 760 O O . THR A 1 100 ? 5.198 -4.873 -8.802 1.00 96.50 100 THR A O 1
ATOM 763 N N . ALA A 1 101 ? 5.704 -5.014 -10.993 1.00 95.94 101 ALA A N 1
ATOM 764 C CA . ALA A 1 101 ? 4.346 -4.751 -11.462 1.00 95.94 101 ALA A CA 1
ATOM 765 C C . ALA A 1 101 ? 3.343 -5.783 -10.920 1.00 95.94 101 ALA A C 1
ATOM 767 O O . ALA A 1 101 ? 2.234 -5.426 -10.515 1.00 95.94 101 ALA A O 1
ATOM 768 N N . GLU A 1 102 ? 3.750 -7.048 -10.840 1.00 97.12 102 GLU A N 1
ATOM 769 C CA . GLU A 1 102 ? 2.987 -8.134 -10.230 1.00 97.12 102 GLU A CA 1
ATOM 770 C C . GLU A 1 102 ? 2.881 -7.957 -8.713 1.00 97.12 102 GLU A C 1
ATOM 772 O O . GLU A 1 102 ? 1.802 -8.112 -8.149 1.00 97.12 102 GLU A O 1
ATOM 777 N N . GLY A 1 103 ? 3.984 -7.601 -8.047 1.00 98.06 103 GLY A N 1
ATOM 778 C CA . GLY A 1 103 ? 4.047 -7.476 -6.593 1.00 98.06 103 GLY A CA 1
ATOM 779 C C . GLY A 1 103 ? 3.138 -6.374 -6.055 1.00 98.06 103 GLY A C 1
ATOM 780 O O . GLY A 1 103 ? 2.406 -6.603 -5.094 1.00 98.06 103 GLY A O 1
ATOM 781 N N . VAL A 1 104 ? 3.116 -5.198 -6.697 1.00 98.25 104 VAL A N 1
ATOM 782 C CA . VAL A 1 104 ? 2.228 -4.097 -6.274 1.00 98.25 104 VAL A CA 1
ATOM 783 C C . VAL A 1 104 ? 0.751 -4.443 -6.468 1.00 98.25 104 VAL A C 1
ATOM 785 O O . VAL A 1 104 ? -0.067 -4.121 -5.609 1.00 98.25 104 VAL A O 1
ATOM 788 N N . ARG A 1 105 ? 0.404 -5.167 -7.540 1.00 98.12 105 ARG A N 1
ATOM 789 C CA . ARG A 1 105 ? -0.968 -5.637 -7.790 1.00 98.12 105 ARG A CA 1
ATOM 790 C C . ARG A 1 105 ? -1.375 -6.735 -6.816 1.00 98.12 105 ARG A C 1
ATOM 792 O O . ARG A 1 105 ? -2.483 -6.699 -6.300 1.00 98.12 105 ARG A O 1
ATOM 799 N N . ALA A 1 106 ? -0.479 -7.673 -6.519 1.00 98.56 106 ALA A N 1
ATOM 800 C CA . ALA A 1 106 ? -0.725 -8.722 -5.538 1.00 98.56 106 ALA A CA 1
ATOM 801 C C . ALA A 1 106 ? -0.896 -8.149 -4.122 1.00 98.56 106 ALA A C 1
ATOM 803 O O . ALA A 1 106 ? -1.755 -8.607 -3.378 1.00 98.56 106 ALA A O 1
ATOM 804 N N . PHE A 1 107 ? -0.144 -7.102 -3.772 1.00 98.62 107 PHE A N 1
ATOM 805 C CA . PHE A 1 107 ? -0.363 -6.355 -2.536 1.00 98.62 107 PHE A CA 1
ATOM 806 C C . PHE A 1 107 ? -1.732 -5.661 -2.521 1.00 98.62 107 PHE A C 1
ATOM 808 O O . PHE A 1 107 ? -2.464 -5.787 -1.547 1.00 98.62 107 PHE A O 1
ATOM 815 N N . ALA A 1 108 ? -2.105 -4.950 -3.589 1.00 98.50 108 ALA A N 1
ATOM 816 C CA . ALA A 1 108 ? -3.411 -4.291 -3.667 1.00 98.50 108 ALA A CA 1
ATOM 817 C C . ALA A 1 108 ? -4.567 -5.301 -3.569 1.00 98.50 108 ALA A C 1
ATOM 819 O O . ALA A 1 108 ? -5.516 -5.087 -2.819 1.00 98.50 108 ALA A O 1
ATOM 820 N N . GLN A 1 109 ? -4.458 -6.435 -4.267 1.00 98.44 109 GLN A N 1
ATOM 821 C CA . GLN A 1 109 ? -5.449 -7.504 -4.186 1.00 98.44 109 GLN A CA 1
ATOM 822 C C . GLN A 1 109 ? -5.477 -8.134 -2.792 1.00 98.44 109 GLN A C 1
ATOM 824 O O . GLN A 1 109 ? -6.550 -8.347 -2.254 1.00 98.44 109 GLN A O 1
ATOM 829 N N . GLY A 1 110 ? -4.322 -8.351 -2.160 1.00 98.56 110 GLY A N 1
ATOM 830 C CA . GLY A 1 110 ? -4.266 -8.886 -0.802 1.00 98.56 110 GLY A CA 1
ATOM 831 C C . GLY A 1 110 ? -4.902 -7.973 0.251 1.00 98.56 110 GLY A C 1
ATOM 832 O O . GLY A 1 110 ? -5.399 -8.479 1.252 1.00 98.56 110 GLY A O 1
ATOM 833 N N . LEU A 1 111 ? -4.923 -6.650 0.035 1.00 98.50 111 LEU A N 1
ATOM 834 C CA . LEU A 1 111 ? -5.711 -5.731 0.864 1.00 98.50 111 LEU A CA 1
ATOM 835 C C . LEU A 1 111 ? -7.217 -5.942 0.653 1.00 98.50 111 LEU A C 1
ATOM 837 O O . LEU A 1 111 ? -7.936 -6.074 1.638 1.00 98.50 111 LEU A O 1
ATOM 841 N N . ARG A 1 112 ? -7.670 -6.035 -0.605 1.00 98.19 112 ARG A N 1
ATOM 842 C CA . ARG A 1 112 ? -9.077 -6.308 -0.966 1.00 98.19 112 ARG A CA 1
ATOM 843 C C . ARG A 1 112 ? -9.578 -7.649 -0.439 1.00 98.19 112 ARG A C 1
ATOM 845 O O . ARG A 1 112 ? -10.665 -7.735 0.113 1.00 98.19 112 ARG A O 1
ATOM 852 N N . ASP A 1 113 ? -8.750 -8.683 -0.543 1.00 98.31 113 ASP A N 1
ATOM 853 C CA . ASP A 1 113 ? -9.065 -10.026 -0.050 1.00 98.31 113 ASP A CA 1
ATOM 854 C C . ASP A 1 113 ? -9.148 -10.074 1.484 1.00 98.31 113 ASP A C 1
ATOM 856 O O . ASP A 1 113 ? -9.812 -10.943 2.051 1.00 98.31 113 ASP A O 1
ATOM 860 N N . TRP A 1 114 ? -8.433 -9.179 2.171 1.00 98.12 114 TRP A N 1
ATOM 861 C CA . TRP A 1 114 ? -8.422 -9.117 3.629 1.00 98.12 114 TRP A CA 1
ATOM 862 C C . TRP A 1 114 ? -9.634 -8.385 4.197 1.00 98.12 114 TRP A C 1
ATOM 864 O O . TRP A 1 114 ? -10.192 -8.832 5.203 1.00 98.12 114 TRP A O 1
ATOM 874 N N . ASP A 1 115 ? -10.014 -7.273 3.573 1.00 96.56 115 ASP A N 1
ATOM 875 C CA . ASP A 1 115 ? -11.142 -6.447 3.979 1.00 96.56 115 ASP A CA 1
ATOM 876 C C . ASP A 1 115 ? -11.746 -5.760 2.744 1.00 96.56 115 ASP A C 1
ATOM 878 O O . ASP A 1 115 ? -11.056 -5.038 2.018 1.00 96.56 115 ASP A O 1
ATOM 882 N N . SER A 1 116 ? -13.048 -5.961 2.524 1.00 95.94 116 SER A N 1
ATOM 883 C CA . SER A 1 116 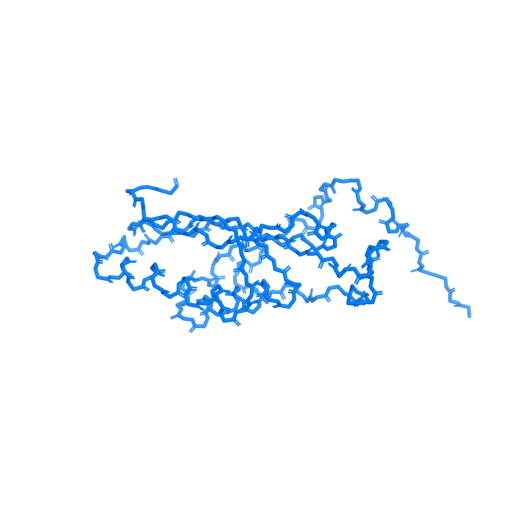? -13.774 -5.405 1.377 1.00 95.94 116 SER A CA 1
ATOM 884 C C . SER A 1 116 ? -13.786 -3.876 1.359 1.00 95.94 116 SER A C 1
ATOM 886 O O . SER A 1 116 ? -14.041 -3.289 0.315 1.00 95.94 116 SER A O 1
ATOM 888 N N . LEU A 1 117 ? -13.458 -3.201 2.470 1.00 96.00 117 LEU A N 1
ATOM 889 C CA . LEU A 1 117 ? -13.222 -1.753 2.475 1.00 96.00 117 LEU A CA 1
ATOM 890 C C . LEU A 1 117 ? -12.219 -1.326 1.389 1.00 96.00 117 LEU A C 1
ATOM 892 O O . LEU A 1 117 ? -12.345 -0.250 0.807 1.00 96.00 117 LEU A O 1
ATOM 896 N N . PHE A 1 118 ? -11.219 -2.163 1.100 1.00 97.44 118 PHE A N 1
ATOM 897 C CA . PHE A 1 118 ? -10.202 -1.847 0.100 1.00 97.44 118 PHE A CA 1
ATOM 898 C C . PHE A 1 118 ? -10.676 -2.046 -1.347 1.00 97.44 118 PHE A C 1
ATOM 900 O O . PHE A 1 118 ? -9.947 -1.702 -2.288 1.00 97.44 118 PHE A O 1
ATOM 907 N N . ASP A 1 119 ? -11.887 -2.568 -1.565 1.00 96.75 119 ASP A N 1
ATOM 908 C CA . ASP A 1 119 ? -12.496 -2.577 -2.897 1.00 96.75 119 ASP A CA 1
ATOM 909 C C . ASP A 1 119 ? -12.755 -1.146 -3.376 1.00 96.75 119 ASP A C 1
ATOM 911 O O . ASP A 1 119 ? -12.555 -0.854 -4.559 1.00 96.75 119 ASP A O 1
ATOM 915 N N . ASP A 1 120 ? -13.060 -0.234 -2.450 1.00 94.75 120 ASP A N 1
ATOM 916 C CA . ASP A 1 120 ? -13.251 1.194 -2.715 1.00 94.75 120 ASP A CA 1
ATOM 917 C C . ASP A 1 120 ? -11.932 1.973 -2.832 1.00 94.75 120 ASP A C 1
ATOM 919 O O . ASP A 1 120 ? -11.921 3.134 -3.251 1.00 94.75 120 ASP A O 1
ATOM 923 N N . THR A 1 121 ? -10.793 1.345 -2.523 1.00 96.75 121 THR A N 1
ATOM 924 C CA . THR A 1 121 ? -9.490 1.999 -2.640 1.00 96.75 121 THR A CA 1
ATOM 925 C C . THR A 1 121 ? -9.113 2.220 -4.101 1.00 96.75 121 THR A C 1
ATOM 927 O O . THR A 1 121 ? -9.027 1.289 -4.913 1.00 96.75 121 THR A O 1
ATOM 930 N N . ASP A 1 122 ? -8.782 3.471 -4.415 1.00 95.50 122 ASP A N 1
ATOM 931 C CA . ASP A 1 122 ? -8.208 3.852 -5.698 1.00 95.50 122 ASP A CA 1
ATOM 932 C C . ASP A 1 122 ? -6.679 3.697 -5.682 1.00 95.50 122 ASP A C 1
ATOM 934 O O . ASP A 1 122 ? -5.940 4.624 -5.333 1.00 95.50 122 ASP A O 1
ATOM 938 N N . PHE A 1 123 ? -6.187 2.506 -6.040 1.00 96.31 123 PHE A N 1
ATOM 939 C CA . PHE A 1 123 ? -4.747 2.262 -6.160 1.00 96.31 123 PHE A CA 1
ATOM 940 C C . PHE A 1 123 ? -4.198 2.868 -7.452 1.00 96.31 123 PHE A C 1
ATOM 942 O O . PHE A 1 123 ? -4.387 2.340 -8.550 1.00 96.31 123 PHE A O 1
ATOM 949 N N . LYS A 1 124 ? -3.452 3.964 -7.317 1.00 94.81 124 LYS A N 1
ATOM 950 C CA . LYS A 1 124 ? -2.810 4.654 -8.438 1.00 94.81 124 LYS A CA 1
ATOM 951 C C . LYS A 1 124 ? -1.463 4.010 -8.717 1.00 94.81 124 LYS A C 1
ATOM 953 O O . LYS A 1 124 ? -0.521 4.214 -7.954 1.00 94.81 124 LYS A O 1
ATOM 958 N N . ILE A 1 125 ? -1.383 3.225 -9.788 1.00 94.56 125 ILE A N 1
ATOM 959 C CA . ILE A 1 125 ? -0.177 2.486 -10.177 1.00 94.56 125 ILE A CA 1
ATOM 960 C C . ILE A 1 125 ? 0.463 3.144 -11.399 1.00 94.56 125 ILE A C 1
ATOM 962 O O . ILE A 1 125 ? -0.202 3.362 -12.411 1.00 94.56 125 ILE A O 1
ATOM 966 N N . THR A 1 126 ? 1.766 3.397 -11.310 1.00 94.06 126 THR A N 1
ATOM 967 C CA . THR A 1 126 ? 2.611 3.784 -12.442 1.00 94.06 126 THR A CA 1
ATOM 968 C C . THR A 1 126 ? 3.684 2.716 -12.623 1.00 94.06 126 THR A C 1
ATOM 970 O O . THR A 1 126 ? 4.525 2.515 -11.742 1.00 94.06 126 THR A O 1
ATOM 973 N N . ASP A 1 127 ? 3.638 2.019 -13.755 1.00 93.94 127 ASP A N 1
ATOM 974 C CA . ASP A 1 127 ? 4.602 0.985 -14.133 1.00 93.94 127 ASP A CA 1
ATOM 975 C C . ASP A 1 127 ? 5.774 1.575 -14.947 1.00 93.94 127 ASP A C 1
ATOM 977 O O . ASP A 1 127 ? 5.719 2.717 -15.400 1.00 93.94 127 ASP A O 1
ATOM 981 N N . GLY A 1 128 ? 6.827 0.780 -15.167 1.00 91.19 128 GLY A N 1
ATOM 982 C CA . GLY A 1 128 ? 7.900 1.133 -16.109 1.00 91.19 128 GLY A CA 1
ATOM 983 C C . GLY A 1 128 ? 8.904 2.166 -15.608 1.00 91.19 128 GLY A C 1
ATOM 984 O O . GLY A 1 128 ? 9.649 2.721 -16.407 1.00 91.19 128 GLY A O 1
ATOM 985 N N . LEU A 1 129 ? 8.951 2.427 -14.301 1.00 91.94 129 LEU A N 1
ATOM 986 C CA . LEU A 1 129 ? 9.945 3.329 -13.731 1.00 91.94 129 LEU A CA 1
ATOM 987 C C . LEU A 1 129 ? 11.317 2.657 -13.665 1.00 91.94 129 LEU A C 1
ATOM 989 O O . LEU A 1 129 ? 11.419 1.454 -13.409 1.00 91.94 129 LEU A O 1
ATOM 993 N N . ASP A 1 130 ? 12.375 3.456 -13.792 1.00 91.50 130 ASP A N 1
ATOM 994 C 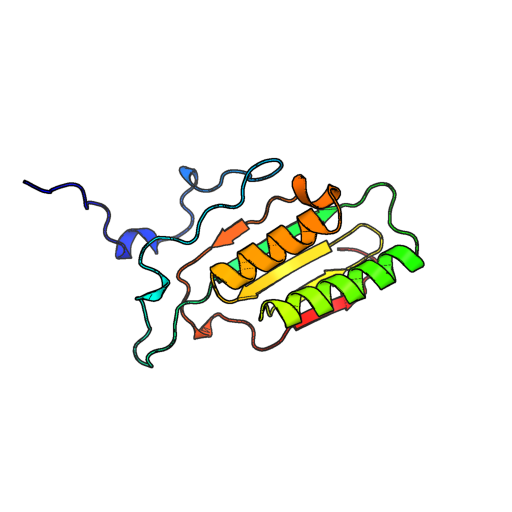CA . ASP A 1 130 ? 13.743 2.973 -13.620 1.00 91.50 130 ASP A CA 1
ATOM 995 C C . ASP A 1 130 ? 13.923 2.266 -12.275 1.00 91.50 130 ASP A C 1
ATOM 99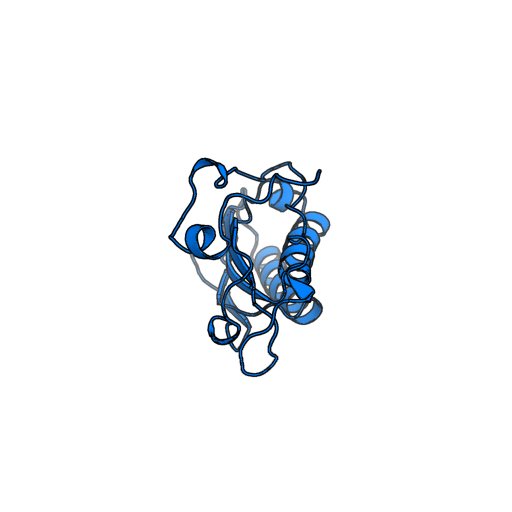7 O O . ASP A 1 130 ? 13.449 2.731 -11.231 1.00 91.50 130 ASP A O 1
ATOM 1001 N N . HIS A 1 131 ? 14.697 1.182 -12.273 1.00 92.50 131 HIS A N 1
ATOM 1002 C CA . HIS A 1 131 ? 14.920 0.362 -11.085 1.00 92.50 131 HIS A CA 1
ATOM 1003 C C . HIS A 1 131 ? 15.399 1.170 -9.866 1.00 92.50 131 HIS A C 1
ATOM 1005 O O . HIS A 1 131 ? 15.005 0.900 -8.730 1.00 92.50 131 HIS A O 1
ATOM 1011 N N . HIS A 1 132 ? 16.217 2.204 -10.088 1.00 92.88 132 HIS A N 1
ATOM 1012 C CA . HIS A 1 132 ? 16.761 3.052 -9.025 1.00 92.88 132 HIS A CA 1
ATOM 1013 C C . HIS A 1 132 ? 15.698 3.892 -8.288 1.00 92.88 132 HIS A C 1
ATOM 1015 O O . HIS A 1 132 ? 15.986 4.418 -7.213 1.00 92.88 132 HIS A O 1
ATOM 1021 N N . LYS A 1 133 ? 14.479 4.024 -8.834 1.00 93.25 133 LYS A N 1
ATOM 1022 C CA . LYS A 1 133 ? 13.343 4.687 -8.171 1.00 93.25 133 LYS A CA 1
ATOM 1023 C C . LYS A 1 133 ? 12.686 3.813 -7.099 1.00 93.25 133 LYS A C 1
ATOM 1025 O O . LYS A 1 133 ? 11.873 4.318 -6.326 1.00 93.25 133 LYS A O 1
ATOM 1030 N N . LYS A 1 134 ? 13.024 2.520 -7.030 1.00 96.06 134 LYS A N 1
ATOM 1031 C CA . LYS A 1 134 ? 12.497 1.595 -6.023 1.00 96.06 134 LYS A CA 1
ATOM 1032 C C . LYS A 1 134 ? 12.968 2.004 -4.622 1.00 96.06 134 LYS A C 1
ATOM 1034 O O . LYS A 1 134 ? 14.160 2.209 -4.385 1.00 96.06 134 LYS A O 1
ATOM 1039 N N . PHE A 1 135 ? 12.048 2.063 -3.661 1.00 97.56 135 PHE A N 1
ATOM 1040 C CA . PHE A 1 135 ? 12.403 2.219 -2.254 1.00 97.56 135 PHE A CA 1
ATOM 1041 C C . PHE A 1 135 ? 13.205 1.013 -1.749 1.00 97.56 135 PHE A C 1
ATOM 1043 O O . PHE A 1 135 ? 12.970 -0.134 -2.122 1.00 97.56 135 PHE A O 1
ATOM 1050 N N . LYS A 1 136 ? 14.175 1.271 -0.870 1.00 96.12 136 LYS A N 1
ATOM 1051 C CA . LYS A 1 136 ? 15.087 0.226 -0.378 1.00 96.12 136 LYS A CA 1
ATOM 1052 C C . LYS A 1 136 ? 14.453 -0.677 0.682 1.00 96.12 136 LYS A C 1
ATOM 1054 O O . LYS A 1 136 ? 14.840 -1.832 0.806 1.00 96.12 136 LYS A O 1
ATOM 1059 N N . SER A 1 137 ? 13.500 -0.154 1.448 1.00 97.19 137 SER A N 1
ATOM 1060 C CA . SER A 1 137 ? 12.857 -0.846 2.566 1.00 97.19 137 SER A CA 1
ATOM 1061 C C . SER A 1 137 ? 11.385 -0.460 2.677 1.00 97.19 137 SER A C 1
ATOM 1063 O O . SER A 1 137 ? 10.944 0.520 2.075 1.00 97.19 137 SER A O 1
ATOM 1065 N N . LEU A 1 138 ? 10.623 -1.253 3.431 1.00 97.94 138 LEU A N 1
ATOM 1066 C CA . LEU A 1 138 ? 9.245 -0.951 3.803 1.00 97.94 138 LEU A CA 1
ATOM 1067 C C . LEU A 1 138 ? 9.205 -0.287 5.182 1.00 97.94 138 LEU A C 1
ATOM 1069 O O . LEU A 1 138 ? 9.657 -0.870 6.166 1.00 97.94 138 LEU A O 1
ATOM 1073 N N . THR A 1 139 ? 8.606 0.896 5.253 1.00 97.25 139 THR A N 1
ATOM 1074 C CA . THR A 1 139 ? 8.413 1.649 6.493 1.00 97.25 139 THR A CA 1
ATOM 1075 C C . THR A 1 139 ? 6.966 2.120 6.584 1.00 97.25 139 THR A C 1
ATOM 1077 O O . THR A 1 139 ? 6.608 3.155 6.024 1.00 97.25 139 THR A O 1
ATOM 1080 N N . ILE A 1 140 ? 6.134 1.380 7.319 1.00 97.06 140 ILE A N 1
ATOM 1081 C CA . ILE A 1 140 ? 4.779 1.815 7.682 1.00 97.06 140 ILE A CA 1
ATOM 1082 C C . ILE A 1 140 ? 4.813 2.323 9.118 1.00 97.06 140 ILE A C 1
ATOM 1084 O O . ILE A 1 140 ? 5.101 1.562 10.045 1.00 97.06 140 ILE A O 1
ATOM 1088 N N . GLN A 1 141 ? 4.579 3.620 9.288 1.00 95.44 141 GLN A N 1
ATOM 1089 C CA . GLN A 1 141 ? 4.628 4.290 10.579 1.00 95.44 141 GLN A CA 1
ATOM 1090 C C . GLN A 1 141 ? 3.247 4.295 11.221 1.00 95.44 141 GLN A C 1
ATOM 1092 O O . GLN A 1 141 ? 2.270 4.706 10.595 1.00 95.44 141 GLN A O 1
ATOM 1097 N N . LYS A 1 142 ? 3.190 3.914 12.498 1.00 94.44 142 LYS A N 1
ATOM 1098 C CA . LYS A 1 142 ? 2.035 4.218 13.336 1.00 94.44 142 LYS A CA 1
ATOM 1099 C C . LYS A 1 142 ? 1.951 5.738 13.520 1.00 94.44 142 LYS A C 1
ATOM 1101 O O . LYS A 1 142 ? 2.948 6.354 13.902 1.00 94.44 142 LYS A O 1
ATOM 1106 N N . LYS A 1 143 ? 0.792 6.327 13.237 1.00 94.31 143 LYS A N 1
ATOM 1107 C CA . LYS A 1 143 ? 0.504 7.757 13.412 1.00 94.31 143 LYS A CA 1
ATOM 1108 C C . LYS A 1 143 ? -0.844 7.950 14.096 1.00 94.31 143 LYS A C 1
ATOM 1110 O O . LYS A 1 143 ? -1.643 7.018 14.135 1.00 94.31 143 LYS A O 1
ATOM 1115 N N . GLU A 1 144 ? -1.066 9.154 14.610 1.00 87.12 144 GLU A N 1
ATOM 1116 C CA . GLU A 1 144 ? -2.381 9.580 15.099 1.00 87.12 144 GLU A CA 1
ATOM 1117 C C . GLU A 1 144 ? -3.310 9.964 13.925 1.00 87.12 144 GLU A C 1
ATOM 1119 O O . GLU A 1 144 ? -4.499 9.683 13.988 1.00 87.12 144 GLU A O 1
ATOM 1124 N N . GLU A 1 145 ? -2.749 10.470 12.815 1.00 84.88 145 GLU A N 1
ATOM 1125 C CA . GLU A 1 145 ? -3.447 10.888 11.578 1.00 84.88 145 GLU A CA 1
ATOM 1126 C C . GLU A 1 145 ? -2.675 10.477 10.297 1.00 84.88 145 GLU A C 1
ATOM 1128 O O . GLU A 1 145 ? -1.480 10.142 10.364 1.00 84.88 145 GLU A O 1
ATOM 1133 N N . LEU A 1 146 ? -3.356 10.452 9.142 1.00 82.69 146 LEU A N 1
ATOM 1134 C CA . LEU A 1 146 ? -2.817 10.051 7.826 1.00 82.69 146 LEU A CA 1
ATOM 1135 C C . LEU A 1 146 ? -1.998 11.107 7.083 1.00 82.69 146 LEU A C 1
ATOM 1137 O O . LEU A 1 146 ? -1.931 12.293 7.445 1.00 82.69 146 LEU A O 1
#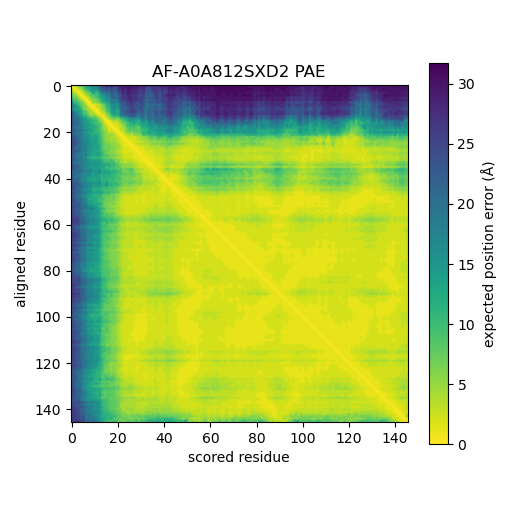

=== Feature glossary ===
Key to the feature types in this record:

pLDDT. pLDDT is the predicted lDDT-Cα score: AlphaFold's confidence that the local environment of each residue (all inter-atomic distances within 15 Å) is correctly placed. It is a per-residue number between 0 and 100, with higher meaning more reliable.

Radius of gyration, Cα contacts, bounding box. The geometric summary reports three shape descriptors. Rg (radius of gyration) measures how spread out the Cα atoms are about their centre of mass; compact globular proteins have small Rg, elongated or unfolded ones large. Cα contacts (<8 Å, |i−j|>4) count long-range residue pairs in spatial proximity — high for tightly packed folds, near zero for rods or random coil. The bounding-box extents give the protein's footprint along x, y, z in Å.

Backbone torsions (φ/ψ). Backbone dihedral angles. Every residue except chain termini has a φ (preceding-C → N → Cα → C) and a ψ (N → Cα → C → next-N). They are reported in degrees following the IUPAC sign convention. Secondary structure is essentially a statement about which (φ, ψ) basin each residue occupies.

Contact-map, Ramachandran, and PAE plots. Plot images: a contact map (which residues are close in 3D, as an N×N binary image), a Ramachandran scatter (backbone torsion angles, revealing secondary-structure composition at a glance), and — for AlphaFold structures — a PAE heatmap (pairwise prediction confidence).

Predicted aligned error.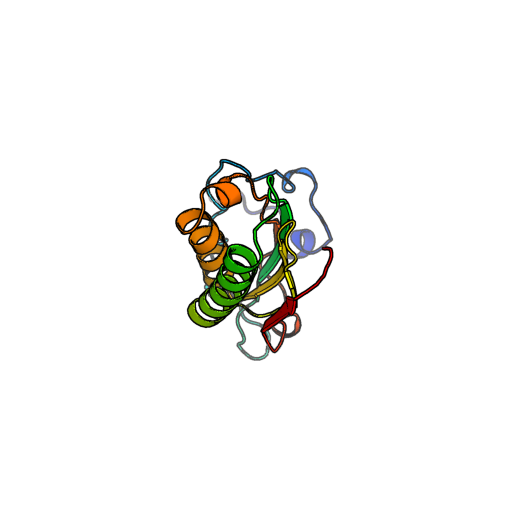 Predicted Aligned Error (PAE) is an AlphaFold confidence matrix: entry (i, j) is the expected error in the position of residue j, in ångströms, when the prediction is superimposed on the true structure at residue i. Low PAE within a block of residues means that block is internally rigid and well-predicted; high PAE between two blocks means their relative placement is uncertain even if each block individually is confident.

Secondary structure (3-state, P-SEA). Three-state secondary structure (P-SEA) collapses the eight DSSP classes into helix (a), strand (b), and coil (c). P-SEA assigns these from Cα geometry alone — distances and angles — without requiring backbone oxygens, so it works on any Cα trace.

Solvent-accessible surface area. Solvent-accessible surface area (SASA) is the area in Å² traced out by the centre of a 1.4 Å probe sphere (a water molecule) rolled over the protein's van der Waals surface (Shrake–Rupley / Lee–Richards construction). Buried residues have near-zero SASA; fully exposed residues can exceed 200 Å². The total SASA scales roughly with the number of surface residues.

Foldseek 3Di. The Foldseek 3Di string encodes local tertiary geometry as a 20-letter alphabet — one character per residue — derived from the relative positions of nearby Cα atoms. Unlike the amino-acid sequence, 3Di is a direct function of the 3D structure, so two proteins with the same fold have similar 3Di strings even at low sequence identity.

B-factor. For experimental (PDB) structures, the B-factor (temperature factor) quantifies the positional spread of each atom in the crystal — a combination of thermal vibration and static disorder — in units of Å². High B-factors mark flexible loops or poorly resolved regions; low B-factors mark the rigid, well-ordered core.

mmCIF coordinates. The mmCIF block holds the 3D Cartesian coordinates of each backbone atom (N, Cα, C, O) in ångströms. mmCIF is the PDB's canonical archive format — a tagged-loop text representation of the atomic model.

InterPro / GO / CATH / organism. Functional annotations link the protein to curated databases. InterPro entries identify conserved domains and families by matching the sequence against member-database signatures (Pfam, PROSITE, CDD, …). Gene Ontology (GO) terms describe molecular function, biological process, and cellular component in a controlled vocabulary. CATH places the structure in a hierarchical fold classification (Class/Architecture/Topology/Homologous-superfamily). The organism is the source species.

Rendered structure images. Structure images are PyMOL renders from six orthogonal camera directions. Cartoon representation draws helices as coils and strands as arrows; sticks shows the backbone as bonds; surface shows the solvent-excluded envelope. Rainbow coloring maps sequence position to hue (blue→red, N→C); chain coloring assigns a distinct color per polypeptide.

Sequence. This is the polypeptide sequence — one letter per residue, N-terminus first. Length ranges from a few dozen residues for small domains to over a thousand for large multi-domain proteins.

Secondary structure (8-state, DSSP). The SS8 string is DSSP's per-residue secondary-structure call. α-helix (H) means an i→i+4 H-bond ladder; β-strand (E) means the residue participates in a β-sheet; 3₁₀ (G) and π (I) are tighter and wider helices; T/S are turns/bends; '-' is loop.

Nearest PDB structures. Structural nearest neighbors (via Foldseek easy-search vs the PDB). Reported per hit: target PDB id, E-value, and alignment TM-score. A TM-score above ~0.5 is the conventional threshold for 'same fold'.